Protein AF-W2J1J9-F1 (afdb_monomer_lite)

Secondary structure (DSSP, 8-state):
-PPPTTEESTTS-EEP--SSBPTT-EEE-TTT--EEEES-BPTTEESTTS-EEPPPPTTEEEEEE-TTT--EEEEEEE-TTEESTTS-EE-------------------------------------------

Foldseek 3Di:
DAADFQFADPVRPDGQDDPFADVPQWGAGRYPSHTDAGPGTHWQFAERRRPDGADQDPQAPTFHADRHPSHTDFRPDGHPQFDDRNSPDGPPPDPPPPPPPDPDDDDDDDDDDDPDDDDDDDDDDDDDDDDDD

Radius of gyration: 31.06 Å; chains: 1; bounding box: 89×53×57 Å

Sequence (133 aa):
NSCEDGRWGTTCDNQCTSLNCVAGSVSCNDTDGAVTSCDGCEDGYWGPICENTCGLQDHCTSTRCDQSTGTEIECTGCSDGWVGSLCDSTSTTATSSSADTDAGTNTAPHQHSTSFIALWLSVVGAFMLIRMN

Organism: Phytophthora nicotianae (NCBI:txid4792)

Structure (mmCIF, N/CA/C/O backbone):
data_AF-W2J1J9-F1
#
_entry.id   AF-W2J1J9-F1
#
loop_
_atom_site.group_PDB
_atom_site.id
_atom_site.type_symbol
_atom_site.label_atom_id
_atom_site.label_alt_id
_atom_site.label_comp_id
_atom_site.label_asym_id
_atom_site.label_entity_id
_atom_site.label_seq_id
_atom_site.pdbx_PDB_ins_code
_atom_site.Cartn_x
_atom_site.Cartn_y
_atom_site.Cartn_z
_atom_site.occupancy
_atom_site.B_iso_or_equiv
_atom_site.auth_seq_id
_atom_site.auth_comp_id
_atom_site.auth_asym_id
_atom_site.auth_atom_id
_atom_site.pdbx_PDB_model_num
ATOM 1 N N . ASN A 1 1 ? -10.745 -0.416 29.099 1.00 61.22 1 ASN A N 1
ATOM 2 C CA . ASN A 1 1 ? -10.185 -1.606 28.443 1.00 61.22 1 ASN A CA 1
ATOM 3 C C . ASN A 1 1 ? -9.509 -1.138 27.193 1.00 61.22 1 ASN A C 1
ATOM 5 O O . ASN A 1 1 ? -10.216 -0.564 26.380 1.00 61.22 1 ASN A O 1
ATOM 9 N N . SER A 1 2 ? -8.200 -1.338 27.083 1.00 85.00 2 SER A N 1
ATOM 10 C CA . SER A 1 2 ? -7.593 -1.412 25.760 1.00 85.00 2 SER A CA 1
ATOM 11 C C . SER A 1 2 ? -7.649 -2.862 25.296 1.00 85.00 2 SER A C 1
ATOM 13 O O . SER A 1 2 ? -7.569 -3.775 26.126 1.00 85.00 2 SER A O 1
ATOM 15 N N . CYS A 1 3 ? -7.846 -3.065 24.000 1.00 92.44 3 CYS A N 1
ATOM 16 C CA . CYS A 1 3 ? -7.720 -4.381 23.388 1.00 92.44 3 CYS A CA 1
ATOM 17 C C . CYS A 1 3 ? -6.243 -4.762 23.214 1.00 92.44 3 CYS A C 1
ATOM 19 O O . CYS A 1 3 ? -5.353 -3.927 23.379 1.00 92.44 3 CYS A O 1
ATOM 21 N N . GLU A 1 4 ? -5.991 -6.038 22.922 1.00 91.50 4 GLU A N 1
ATOM 22 C CA . GLU A 1 4 ? -4.691 -6.482 22.411 1.00 91.50 4 GLU A CA 1
ATOM 23 C C . GLU A 1 4 ? -4.434 -5.876 21.023 1.00 91.50 4 GLU A C 1
ATOM 25 O O . GLU A 1 4 ? -5.384 -5.576 20.291 1.00 91.50 4 GLU A O 1
ATOM 30 N N . ASP A 1 5 ? -3.159 -5.733 20.653 1.00 88.12 5 ASP A N 1
ATOM 31 C CA . ASP A 1 5 ? -2.767 -5.214 19.341 1.00 88.12 5 ASP A CA 1
ATOM 32 C C . ASP A 1 5 ? -3.429 -6.023 18.215 1.00 88.12 5 ASP A C 1
ATOM 34 O O . ASP A 1 5 ? -3.495 -7.255 18.243 1.00 88.12 5 ASP A O 1
ATOM 38 N N . GLY A 1 6 ? -3.959 -5.314 17.219 1.00 90.81 6 GLY A N 1
ATOM 39 C CA . GLY A 1 6 ? -4.684 -5.933 16.111 1.00 90.81 6 GLY A CA 1
ATOM 40 C C . GLY A 1 6 ? -6.154 -6.271 16.405 1.00 90.81 6 GLY A C 1
ATOM 41 O O . GLY A 1 6 ? -6.798 -6.899 15.559 1.00 90.81 6 GLY A O 1
ATOM 42 N N . ARG A 1 7 ? -6.719 -5.863 17.554 1.00 94.88 7 ARG A N 1
ATOM 43 C CA . ARG A 1 7 ? -8.140 -6.064 17.901 1.00 94.88 7 ARG A CA 1
ATOM 44 C C . ARG A 1 7 ? -8.857 -4.784 18.327 1.00 94.88 7 ARG A C 1
ATOM 46 O O . ARG A 1 7 ? -8.250 -3.871 18.873 1.00 94.88 7 ARG A O 1
ATOM 53 N N . TRP A 1 8 ? -10.177 -4.749 18.129 1.00 96.44 8 TRP A N 1
ATOM 54 C CA . TRP A 1 8 ? -11.021 -3.610 18.505 1.00 96.44 8 TRP A CA 1
ATOM 55 C C . TRP A 1 8 ? -12.462 -4.001 18.874 1.00 96.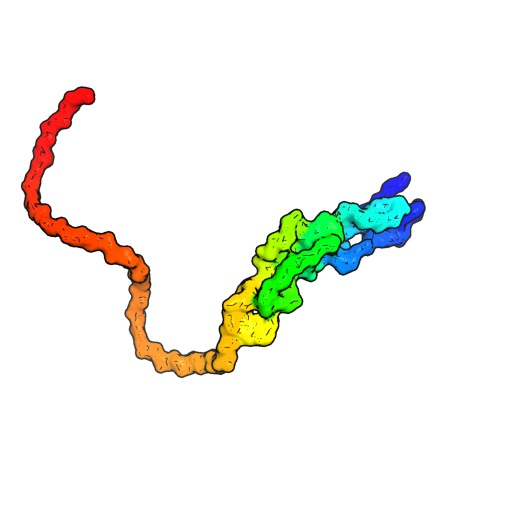44 8 TRP A C 1
ATOM 57 O O . TRP A 1 8 ? -12.946 -5.106 18.601 1.00 96.44 8 TRP A O 1
ATOM 67 N N . GLY A 1 9 ? -13.174 -3.063 19.495 1.00 95.19 9 GLY A N 1
ATOM 68 C CA . GLY A 1 9 ? -14.562 -3.180 19.930 1.00 95.19 9 GLY A CA 1
ATOM 69 C C . GLY A 1 9 ? -14.707 -3.371 21.439 1.00 95.19 9 GLY A C 1
ATOM 70 O O . GLY A 1 9 ? -13.757 -3.668 22.157 1.00 95.19 9 GLY A O 1
ATOM 71 N N . THR A 1 10 ? -15.938 -3.247 21.937 1.00 94.25 10 THR A N 1
ATOM 72 C CA . THR A 1 10 ? -16.244 -3.310 23.380 1.00 94.25 10 THR A CA 1
ATOM 73 C C . THR A 1 10 ? -15.834 -4.630 24.040 1.00 94.25 10 THR A C 1
ATOM 75 O O . THR A 1 10 ? -15.524 -4.647 25.232 1.00 94.25 10 THR A O 1
ATOM 78 N N . THR A 1 11 ? -15.825 -5.719 23.268 1.00 94.38 11 THR A N 1
ATOM 79 C CA . THR A 1 11 ? -15.410 -7.070 23.674 1.00 94.38 11 THR A CA 1
ATOM 80 C C . THR A 1 11 ? -14.095 -7.524 23.033 1.00 94.38 11 THR A C 1
ATOM 82 O O . THR A 1 11 ? -13.657 -8.637 23.302 1.00 94.38 11 THR A O 1
ATOM 85 N N . CYS A 1 12 ? -13.444 -6.684 22.217 1.00 95.12 12 CYS A N 1
ATOM 86 C CA . CYS A 1 12 ? -12.222 -7.010 21.465 1.00 95.12 12 CYS A CA 1
ATOM 87 C C . CYS A 1 12 ? -12.350 -8.193 20.478 1.00 95.12 12 CYS A C 1
ATOM 89 O O . CYS A 1 12 ? -11.358 -8.829 20.107 1.00 95.12 12 CYS A O 1
ATOM 91 N N . ASP A 1 13 ? -13.568 -8.493 20.022 1.00 95.31 13 ASP A N 1
ATOM 92 C CA . ASP A 1 13 ? -13.823 -9.620 19.118 1.00 95.31 13 ASP A CA 1
ATOM 93 C C . ASP A 1 13 ? -13.471 -9.319 17.654 1.00 95.31 13 ASP A C 1
ATOM 95 O O . ASP A 1 13 ? -13.238 -10.248 16.877 1.00 95.31 13 ASP A O 1
ATOM 99 N N . ASN A 1 14 ? -13.386 -8.042 17.270 1.00 95.25 14 ASN A N 1
ATOM 100 C CA . ASN A 1 14 ? -13.093 -7.646 15.896 1.00 95.25 14 ASN A CA 1
ATOM 101 C C . ASN A 1 14 ? -11.582 -7.574 15.660 1.00 95.25 14 ASN A C 1
ATOM 103 O O . ASN A 1 14 ? -10.843 -7.089 16.514 1.00 95.25 14 ASN A O 1
ATOM 107 N N . GLN A 1 15 ? -11.128 -8.019 14.487 1.00 95.00 15 GLN A N 1
ATOM 108 C CA . GLN A 1 15 ? -9.746 -7.830 14.040 1.00 95.00 15 GLN A CA 1
ATOM 109 C C . GLN A 1 15 ? -9.593 -6.508 13.292 1.00 95.00 15 GLN A C 1
ATOM 111 O O . GLN A 1 15 ? -10.490 -6.087 12.556 1.00 95.00 15 GLN A O 1
ATOM 116 N N . CYS A 1 16 ? -8.437 -5.874 13.462 1.00 94.62 16 CYS A N 1
ATOM 117 C CA . CYS A 1 16 ? -7.995 -4.802 12.586 1.00 94.62 16 CYS A CA 1
ATOM 118 C C . CYS A 1 16 ? -7.799 -5.358 11.169 1.00 94.62 16 CYS A C 1
ATOM 120 O O . CYS A 1 16 ? -7.214 -6.426 10.986 1.00 94.62 16 CYS A O 1
ATOM 122 N N . THR A 1 17 ? -8.267 -4.629 10.159 1.00 93.12 17 THR A N 1
ATOM 123 C CA . THR A 1 17 ? -8.121 -5.018 8.751 1.00 93.12 17 THR A CA 1
ATOM 124 C C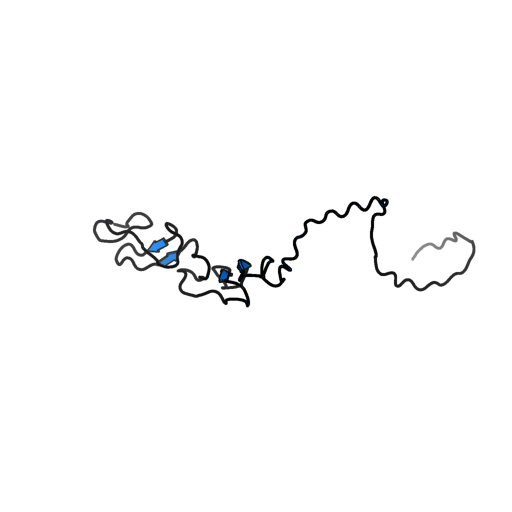 . THR A 1 17 ? -7.708 -3.816 7.919 1.00 93.12 17 THR A C 1
ATOM 126 O O . THR A 1 17 ? -8.281 -2.740 8.074 1.00 93.12 17 THR A O 1
ATOM 129 N N . SER A 1 18 ? -6.768 -4.014 7.001 1.00 93.69 18 SER A N 1
ATOM 130 C CA . SER A 1 18 ? -6.405 -3.043 5.970 1.00 93.69 18 SER A CA 1
ATOM 131 C C . SER A 1 18 ? -6.239 -3.769 4.640 1.00 93.69 18 SER A C 1
ATOM 133 O O . SER A 1 18 ? -5.836 -4.929 4.623 1.00 93.69 18 SER A O 1
ATOM 135 N N . LEU A 1 19 ? -6.580 -3.099 3.539 1.00 92.62 19 LEU A N 1
ATOM 136 C CA . LEU A 1 19 ? -6.484 -3.675 2.197 1.00 92.62 19 LEU A CA 1
ATOM 137 C C . LEU A 1 19 ? -5.037 -3.733 1.689 1.00 92.62 19 LEU A C 1
ATOM 139 O O . LEU A 1 19 ? -4.689 -4.655 0.964 1.00 92.62 19 LEU A O 1
ATOM 143 N N . ASN A 1 20 ? -4.223 -2.748 2.071 1.00 95.88 20 ASN A N 1
ATOM 144 C CA . ASN A 1 20 ? -2.900 -2.516 1.483 1.00 95.88 20 ASN A CA 1
ATOM 145 C C . ASN A 1 20 ? -1.760 -2.734 2.478 1.00 95.88 20 ASN A C 1
ATOM 147 O O . ASN A 1 20 ? -0.600 -2.497 2.149 1.00 95.88 20 ASN A O 1
ATOM 151 N N . CYS A 1 21 ? -2.080 -3.128 3.707 1.00 96.19 21 CYS A N 1
ATOM 152 C CA . CYS A 1 21 ? -1.073 -3.504 4.684 1.00 96.19 21 CYS A CA 1
ATOM 153 C C . CYS A 1 21 ? -0.874 -5.005 4.633 1.00 96.19 21 CYS A C 1
ATOM 155 O O . CYS A 1 21 ? -1.847 -5.752 4.513 1.00 96.19 21 CYS A O 1
ATOM 157 N N . VAL A 1 22 ? 0.377 -5.427 4.784 1.00 94.56 22 VAL A N 1
ATOM 158 C CA . VAL A 1 22 ? 0.713 -6.846 4.866 1.00 94.56 22 VAL A CA 1
ATOM 159 C C . VAL A 1 22 ? -0.114 -7.513 5.964 1.00 94.56 22 VAL A C 1
ATOM 161 O O . VAL A 1 22 ? -0.325 -6.958 7.045 1.00 94.56 22 VAL A O 1
ATOM 164 N N . ALA A 1 23 ? -0.604 -8.722 5.701 1.00 90.12 23 ALA A N 1
ATOM 165 C CA . ALA A 1 23 ? -1.393 -9.461 6.680 1.00 90.12 23 ALA A CA 1
ATOM 166 C C . ALA A 1 23 ? -0.663 -9.552 8.038 1.00 90.12 23 ALA A C 1
ATOM 168 O O . ALA A 1 23 ? 0.462 -10.042 8.127 1.00 90.12 23 ALA A O 1
ATOM 169 N N . GLY A 1 24 ? -1.324 -9.083 9.100 1.00 88.12 24 GLY A N 1
ATOM 170 C CA . GLY A 1 24 ? -0.765 -9.059 10.456 1.00 88.12 24 GLY A CA 1
ATOM 171 C C . GLY A 1 24 ? 0.148 -7.870 10.779 1.00 88.12 24 GLY A C 1
ATOM 172 O O . GLY A 1 24 ? 0.646 -7.819 11.896 1.00 88.12 24 GLY A O 1
ATOM 173 N N . SER A 1 25 ? 0.345 -6.912 9.865 1.00 91.62 25 SER A N 1
ATOM 174 C CA . SER A 1 25 ? 1.120 -5.683 10.119 1.00 91.62 25 SER A CA 1
ATOM 175 C C . SER A 1 25 ? 0.262 -4.495 10.573 1.00 91.62 25 SER A C 1
ATOM 177 O O . SER A 1 25 ? 0.784 -3.406 10.791 1.00 91.62 25 SER A O 1
ATOM 179 N N . VAL A 1 26 ? -1.059 -4.675 10.675 1.00 95.88 26 VAL A N 1
ATOM 180 C CA . VAL A 1 26 ? -2.024 -3.591 10.892 1.00 95.88 26 VAL A CA 1
ATOM 181 C C . VAL A 1 26 ? -2.276 -3.328 12.378 1.00 95.88 26 VAL A C 1
ATOM 183 O O . VAL A 1 26 ? -2.659 -4.220 13.133 1.00 95.88 26 VAL A O 1
ATOM 186 N N . SER A 1 27 ? -2.144 -2.065 12.774 1.00 94.81 27 SER A N 1
ATOM 187 C CA . SER A 1 27 ? -2.618 -1.542 14.056 1.00 94.81 27 SER A CA 1
ATOM 188 C C . SER A 1 27 ? -3.840 -0.657 13.835 1.00 94.81 27 SER A C 1
ATOM 190 O O . SER A 1 27 ? -3.912 0.088 12.854 1.00 94.81 27 SER A O 1
ATOM 192 N N . CYS A 1 28 ? -4.815 -0.727 14.738 1.00 95.38 28 CYS A N 1
ATOM 193 C CA . CYS A 1 28 ? -6.016 0.095 14.667 1.00 95.38 28 CYS A CA 1
ATOM 194 C C . CYS A 1 28 ? -6.481 0.559 16.047 1.00 95.38 28 CYS A C 1
ATOM 196 O O . CYS A 1 28 ? -6.071 0.028 17.078 1.00 95.38 28 CYS A O 1
ATOM 198 N N . ASN A 1 29 ? -7.339 1.573 16.054 1.00 95.31 29 ASN A N 1
ATOM 199 C CA . ASN A 1 29 ? -7.966 2.092 17.255 1.00 95.31 29 ASN A CA 1
ATOM 200 C C . ASN A 1 29 ? -8.887 1.032 17.885 1.00 95.31 29 ASN A C 1
ATOM 202 O O . ASN A 1 29 ? -9.741 0.452 17.217 1.00 95.31 29 ASN A O 1
ATOM 206 N N . ASP A 1 30 ? -8.740 0.812 19.190 1.00 94.88 30 ASP A N 1
ATOM 207 C CA . ASP A 1 30 ? -9.464 -0.222 19.938 1.00 94.88 30 ASP A CA 1
ATOM 208 C C . ASP A 1 30 ? -10.972 0.048 20.102 1.00 94.88 30 ASP A C 1
ATOM 210 O O . ASP A 1 30 ? -11.729 -0.856 20.460 1.00 94.88 30 ASP A O 1
ATOM 214 N N . THR A 1 31 ? -11.427 1.269 19.824 1.00 93.00 31 THR A N 1
ATOM 215 C CA . THR A 1 31 ? -12.813 1.708 19.994 1.00 93.00 31 THR A CA 1
ATOM 216 C C . THR A 1 31 ? -13.600 1.614 18.691 1.00 93.00 31 THR A C 1
ATOM 218 O O . THR A 1 31 ? -14.713 1.085 18.695 1.00 93.00 31 THR A O 1
ATOM 221 N N . ASP A 1 32 ? -13.042 2.111 17.585 1.00 93.94 32 ASP A N 1
ATOM 222 C CA . ASP A 1 32 ? -13.742 2.219 16.296 1.00 93.94 32 ASP A CA 1
ATOM 223 C C . ASP A 1 32 ? -13.123 1.391 15.157 1.00 93.94 32 ASP A C 1
ATOM 225 O O . ASP A 1 32 ? -13.719 1.296 14.083 1.00 93.94 32 ASP A O 1
ATOM 229 N N . GLY A 1 33 ? -11.968 0.759 15.385 1.00 94.56 33 GLY A N 1
ATOM 230 C CA . GLY A 1 33 ? -11.283 -0.064 14.392 1.00 94.56 33 GLY A CA 1
ATOM 231 C C . GLY A 1 33 ? -10.565 0.723 13.296 1.00 94.56 33 GLY A C 1
ATOM 232 O O . GLY A 1 33 ? -10.082 0.113 12.340 1.00 94.56 33 GLY A O 1
ATOM 233 N N . ALA A 1 34 ? -10.472 2.054 13.397 1.00 94.81 34 ALA A N 1
ATOM 234 C CA . ALA A 1 34 ? -9.773 2.870 12.411 1.00 94.81 34 ALA A CA 1
ATOM 235 C C . ALA A 1 34 ? -8.277 2.531 12.386 1.00 94.81 34 ALA A C 1
ATOM 237 O O . ALA A 1 34 ? -7.614 2.556 13.423 1.00 94.81 34 ALA A O 1
ATOM 238 N N . VAL A 1 35 ? -7.739 2.216 11.205 1.00 95.50 35 VAL A N 1
ATOM 239 C CA . VAL A 1 35 ? -6.317 1.881 11.032 1.00 95.50 35 VAL A CA 1
ATOM 240 C C . VAL A 1 35 ? -5.452 3.078 11.423 1.00 95.50 35 VAL A C 1
ATOM 242 O O . VAL A 1 35 ? -5.664 4.189 10.940 1.00 95.50 35 VAL A O 1
ATOM 245 N N . THR A 1 36 ? -4.477 2.851 12.300 1.00 95.25 36 THR A N 1
ATOM 246 C CA . THR A 1 36 ? -3.580 3.893 12.821 1.00 95.25 36 THR A CA 1
ATOM 247 C C . THR A 1 36 ? -2.172 3.786 12.260 1.00 95.25 36 THR A C 1
ATOM 249 O O . THR A 1 36 ? -1.496 4.804 12.128 1.00 95.25 36 THR A O 1
ATOM 252 N N . SER A 1 37 ? -1.718 2.571 11.951 1.00 94.94 37 SER A N 1
ATOM 253 C CA . SER A 1 37 ? -0.405 2.328 11.358 1.00 94.94 37 SER A CA 1
ATOM 254 C C . SER A 1 37 ? -0.322 0.938 10.743 1.00 94.94 37 SER A C 1
ATOM 256 O O . SER A 1 37 ? -1.077 0.033 11.111 1.00 94.94 37 SER A O 1
ATOM 258 N N . CYS A 1 38 ? 0.638 0.776 9.841 1.00 96.06 38 CYS A N 1
ATOM 259 C CA . CYS A 1 38 ? 1.042 -0.506 9.297 1.00 96.06 38 CYS A CA 1
ATOM 260 C C . CYS A 1 38 ? 2.560 -0.663 9.371 1.00 96.06 38 CYS A C 1
ATOM 262 O O . CYS A 1 38 ? 3.287 0.255 9.000 1.00 96.06 38 CYS A O 1
ATOM 264 N N . ASP A 1 39 ? 3.043 -1.827 9.80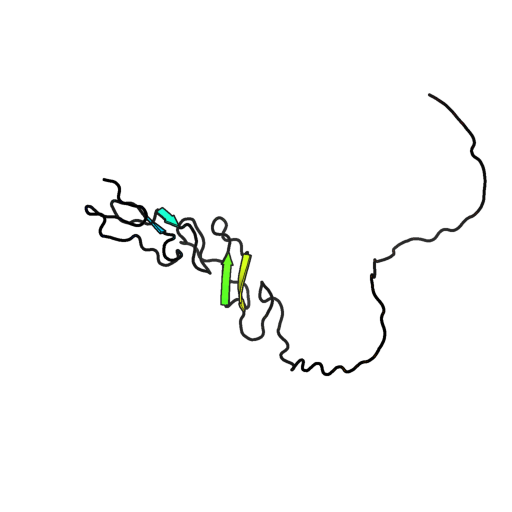3 1.00 94.50 39 ASP A N 1
ATOM 265 C CA . ASP A 1 39 ? 4.489 -2.110 9.861 1.00 94.50 39 ASP A CA 1
ATOM 266 C C . ASP A 1 39 ? 5.087 -2.419 8.479 1.00 94.50 39 ASP A C 1
ATOM 268 O O . ASP A 1 39 ? 6.303 -2.486 8.310 1.00 94.50 39 ASP A O 1
ATOM 272 N N . GLY A 1 40 ? 4.226 -2.623 7.481 1.00 94.56 40 GLY A N 1
ATOM 273 C CA . GLY A 1 40 ? 4.624 -2.821 6.098 1.00 94.56 40 GLY A CA 1
ATOM 274 C C . GLY A 1 40 ? 3.430 -2.804 5.155 1.00 94.56 40 GLY A C 1
ATOM 275 O O . GLY A 1 40 ? 2.331 -3.249 5.514 1.00 94.56 40 GLY A O 1
ATOM 276 N N . CYS A 1 41 ? 3.678 -2.303 3.949 1.00 95.94 41 CYS A N 1
ATOM 277 C CA . CYS A 1 41 ? 2.712 -2.231 2.864 1.00 95.94 41 CYS A CA 1
ATOM 278 C C . CYS A 1 41 ? 2.888 -3.381 1.881 1.00 95.94 41 CYS A C 1
ATOM 280 O O . CYS A 1 41 ? 3.999 -3.869 1.674 1.00 95.94 41 CYS A O 1
ATOM 282 N N . GLU A 1 42 ? 1.777 -3.790 1.282 1.00 95.19 42 GLU A N 1
ATOM 283 C CA . GLU A 1 42 ? 1.782 -4.616 0.082 1.00 95.19 42 GLU A CA 1
ATOM 284 C C . GLU A 1 42 ? 2.527 -3.888 -1.049 1.00 95.19 42 GLU A C 1
ATOM 286 O O . GLU A 1 42 ? 2.564 -2.651 -1.096 1.00 95.19 42 GLU A O 1
ATOM 291 N N . ASP A 1 43 ? 3.108 -4.654 -1.974 1.00 93.06 43 ASP A N 1
ATOM 292 C CA . ASP A 1 43 ? 3.808 -4.089 -3.129 1.00 93.06 43 ASP A CA 1
ATOM 293 C C . ASP A 1 43 ? 2.891 -3.122 -3.896 1.00 93.06 43 ASP A C 1
ATOM 295 O O . ASP A 1 43 ? 1.713 -3.395 -4.138 1.00 93.06 43 ASP A O 1
ATOM 299 N N . GLY A 1 44 ? 3.442 -1.980 -4.295 1.00 93.38 44 GLY A N 1
ATOM 300 C CA . GLY A 1 44 ? 2.707 -0.916 -4.968 1.00 93.38 44 GLY A CA 1
ATOM 301 C C . GLY A 1 44 ? 2.058 0.103 -4.032 1.00 93.38 44 GLY A C 1
ATOM 302 O O . GLY A 1 44 ? 1.486 1.065 -4.545 1.00 93.38 44 GLY A O 1
ATOM 303 N N . TYR A 1 45 ? 2.176 -0.036 -2.705 1.00 95.50 45 TYR A N 1
ATOM 304 C CA . TYR A 1 45 ? 1.628 0.919 -1.737 1.00 95.50 45 TYR A CA 1
ATOM 305 C C . TYR A 1 45 ? 2.669 1.470 -0.760 1.00 95.50 45 TYR A C 1
ATOM 307 O O . TYR A 1 45 ? 3.653 0.818 -0.420 1.00 95.50 45 TYR A O 1
ATOM 315 N N . TRP A 1 46 ? 2.425 2.688 -0.278 1.00 97.00 46 TRP A N 1
ATOM 316 C CA . TRP A 1 46 ? 3.231 3.353 0.742 1.00 97.00 46 TRP A CA 1
ATOM 317 C C . TRP A 1 46 ? 2.391 4.302 1.596 1.00 97.00 46 TRP A C 1
ATOM 319 O O . TRP A 1 46 ? 1.223 4.576 1.314 1.00 97.00 46 TRP A O 1
ATOM 329 N N . GLY A 1 47 ? 3.009 4.820 2.650 1.00 96.62 47 GLY A N 1
ATOM 330 C CA . GLY A 1 47 ? 2.385 5.658 3.659 1.00 96.62 47 GLY A CA 1
ATOM 331 C C . GLY A 1 47 ? 2.286 4.949 5.011 1.00 96.62 47 GLY A C 1
ATOM 332 O O . GLY A 1 47 ? 2.454 3.727 5.105 1.00 96.62 47 GLY A O 1
ATOM 333 N N . PRO A 1 48 ? 2.014 5.707 6.085 1.00 95.12 48 PRO A N 1
ATOM 334 C CA . PRO A 1 48 ? 1.866 5.166 7.434 1.00 95.12 48 PRO A CA 1
ATOM 335 C C . PRO A 1 48 ? 0.778 4.093 7.534 1.00 95.12 48 PRO A C 1
ATOM 337 O O . PRO A 1 48 ? 0.886 3.210 8.381 1.00 95.12 48 PRO A O 1
ATOM 340 N N . ILE A 1 49 ? -0.246 4.150 6.677 1.00 96.19 49 ILE A N 1
ATOM 341 C CA . ILE A 1 49 ? -1.334 3.167 6.617 1.00 96.19 49 ILE A CA 1
ATOM 342 C C . ILE A 1 49 ? -1.507 2.584 5.205 1.00 96.19 49 ILE A C 1
ATOM 344 O O . ILE A 1 49 ? -2.553 2.011 4.897 1.00 96.19 49 ILE A O 1
ATOM 348 N N . CYS A 1 50 ? -0.482 2.713 4.353 1.00 97.12 50 CYS A N 1
ATOM 349 C CA . CYS A 1 50 ? -0.468 2.208 2.977 1.00 97.12 50 CYS A CA 1
ATOM 350 C C . CYS A 1 50 ? -1.580 2.808 2.092 1.00 97.12 50 CYS A C 1
ATOM 352 O O . CYS A 1 50 ? -2.193 2.130 1.263 1.00 97.12 50 CYS A O 1
ATOM 354 N N . GLU A 1 51 ? -1.878 4.090 2.304 1.00 95.62 51 GLU A N 1
ATOM 355 C CA . GLU A 1 51 ? -2.943 4.830 1.627 1.00 95.62 51 GLU A CA 1
ATOM 356 C C . GLU A 1 51 ? -2.555 5.365 0.243 1.00 95.62 51 GLU A C 1
ATOM 358 O O . GLU A 1 51 ? -3.432 5.719 -0.546 1.00 95.62 51 GLU A O 1
ATOM 363 N N . ASN A 1 52 ? -1.258 5.430 -0.057 1.00 96.19 52 ASN A N 1
ATOM 364 C CA . ASN A 1 52 ? -0.740 5.961 -1.311 1.00 96.19 52 ASN A CA 1
ATOM 365 C C . ASN A 1 52 ? -0.228 4.832 -2.203 1.00 96.19 52 ASN A C 1
ATOM 367 O O . ASN A 1 52 ? 0.249 3.813 -1.714 1.00 96.19 52 ASN A O 1
ATOM 371 N N . THR A 1 53 ? -0.273 5.032 -3.518 1.00 94.38 53 THR A N 1
ATOM 372 C CA . THR A 1 53 ? 0.308 4.102 -4.494 1.00 94.38 53 THR A CA 1
ATOM 373 C C . THR A 1 53 ? 1.720 4.531 -4.880 1.00 94.38 53 THR A C 1
ATOM 375 O O . THR A 1 53 ? 1.984 5.726 -5.050 1.00 94.38 53 THR A O 1
ATOM 378 N N . CYS A 1 54 ? 2.622 3.570 -5.056 1.00 93.88 54 CYS A N 1
ATOM 379 C CA . CYS A 1 54 ? 3.937 3.807 -5.641 1.00 93.88 54 CYS A CA 1
ATOM 380 C C . CYS A 1 54 ? 3.794 4.289 -7.097 1.00 93.88 54 CYS A C 1
ATOM 382 O O . CYS A 1 54 ? 2.849 3.918 -7.798 1.00 93.88 54 CYS A O 1
ATOM 384 N N . GLY A 1 55 ? 4.737 5.106 -7.570 1.00 90.06 55 GLY A N 1
ATOM 385 C CA . GLY A 1 55 ? 4.818 5.445 -8.991 1.00 90.06 55 GLY A CA 1
ATOM 386 C C . GLY A 1 55 ? 5.297 4.235 -9.789 1.00 90.06 55 GLY A C 1
ATOM 387 O O . GLY A 1 55 ? 6.356 3.706 -9.483 1.00 90.06 55 GLY A O 1
ATOM 388 N N . LEU A 1 56 ? 4.529 3.792 -10.785 1.00 85.50 56 LEU A N 1
ATOM 389 C CA . LEU A 1 56 ? 4.902 2.647 -11.613 1.00 85.50 56 LEU A CA 1
ATOM 390 C C . LEU A 1 56 ? 5.858 3.089 -12.727 1.00 85.50 56 LEU A C 1
ATOM 392 O O . LEU A 1 56 ? 5.488 3.921 -13.558 1.00 85.50 56 LEU A O 1
ATOM 396 N N . GLN A 1 57 ? 7.069 2.534 -12.740 1.00 81.56 57 GLN A N 1
ATOM 397 C CA . GLN A 1 57 ? 8.024 2.727 -13.828 1.00 81.56 57 GLN A CA 1
ATOM 398 C C . GLN A 1 57 ? 7.612 1.942 -15.081 1.00 81.56 57 GLN A C 1
ATOM 400 O O . GLN A 1 57 ? 6.896 0.939 -15.003 1.00 81.56 57 GLN A O 1
ATOM 405 N N . ASP A 1 58 ? 8.063 2.404 -16.249 1.00 86.31 58 ASP A N 1
ATOM 406 C CA . ASP A 1 58 ? 7.811 1.715 -17.511 1.00 86.31 58 ASP A CA 1
ATOM 407 C C . ASP A 1 58 ? 8.303 0.265 -17.448 1.00 86.31 58 ASP A C 1
ATOM 409 O O . ASP A 1 58 ? 9.361 -0.038 -16.904 1.00 86.31 58 ASP A O 1
ATOM 413 N N . HIS A 1 59 ? 7.506 -0.640 -18.017 1.00 90.69 59 HIS A N 1
ATOM 414 C CA . HIS A 1 59 ? 7.772 -2.081 -18.081 1.00 90.69 59 HIS A CA 1
ATOM 415 C C . HIS A 1 59 ? 7.747 -2.831 -16.746 1.00 90.69 59 HIS A C 1
ATOM 417 O O . HIS A 1 59 ? 7.792 -4.063 -16.767 1.00 90.69 59 HIS A O 1
ATOM 423 N N . CYS A 1 60 ? 7.557 -2.152 -15.617 1.00 91.44 60 CYS A N 1
ATOM 424 C CA . CYS A 1 60 ? 7.290 -2.805 -14.344 1.00 91.44 60 CYS A CA 1
ATOM 425 C C . CYS A 1 60 ? 5.802 -3.149 -14.216 1.00 91.44 60 CYS A C 1
ATOM 427 O O . CYS A 1 60 ? 4.925 -2.341 -14.514 1.00 91.44 60 CYS A O 1
ATOM 429 N N . THR A 1 61 ? 5.497 -4.371 -13.782 1.00 89.50 61 THR A N 1
ATOM 430 C CA . THR A 1 61 ? 4.114 -4.803 -13.512 1.00 89.50 61 THR A CA 1
ATOM 431 C C . THR A 1 61 ? 3.669 -4.429 -12.103 1.00 89.50 61 THR A C 1
ATOM 433 O O . THR A 1 61 ? 2.481 -4.250 -11.855 1.00 89.50 61 THR A O 1
ATOM 436 N N . SER A 1 62 ? 4.627 -4.330 -11.183 1.00 85.12 62 SER A N 1
ATOM 437 C CA . SER A 1 62 ? 4.470 -3.792 -9.835 1.00 85.12 62 SER A CA 1
ATOM 438 C C . SER A 1 62 ? 5.833 -3.308 -9.337 1.00 85.12 62 SER A C 1
ATOM 440 O O . SER A 1 62 ? 6.875 -3.721 -9.854 1.00 85.12 62 SER A O 1
ATOM 442 N N . THR A 1 63 ? 5.825 -2.418 -8.351 1.00 91.25 63 THR A N 1
ATOM 443 C CA . THR A 1 63 ? 7.029 -1.827 -7.767 1.00 91.25 63 THR A CA 1
ATOM 444 C C . THR A 1 63 ? 6.901 -1.777 -6.253 1.00 91.25 63 THR A C 1
ATOM 446 O O . THR A 1 63 ? 5.811 -1.582 -5.714 1.00 91.25 63 THR A O 1
ATOM 449 N N . ARG A 1 64 ? 8.017 -1.935 -5.555 1.00 91.81 64 ARG A N 1
ATOM 450 C CA . ARG A 1 64 ? 8.126 -1.690 -4.127 1.00 91.81 64 ARG A CA 1
ATOM 451 C C . ARG A 1 64 ? 8.797 -0.347 -3.921 1.00 91.81 64 ARG A C 1
ATOM 453 O O . ARG A 1 64 ? 9.890 -0.091 -4.429 1.00 91.81 64 ARG A O 1
ATOM 460 N N . CYS A 1 65 ? 8.142 0.502 -3.146 1.00 93.31 65 CYS A N 1
ATOM 461 C CA . CYS A 1 65 ? 8.665 1.800 -2.772 1.00 93.31 65 CYS A CA 1
ATOM 462 C C . CYS A 1 65 ? 8.840 1.915 -1.255 1.00 93.31 65 CYS A C 1
ATOM 464 O O . CYS A 1 65 ? 8.293 1.134 -0.477 1.00 93.31 65 CYS A O 1
ATOM 466 N N . ASP A 1 66 ? 9.660 2.871 -0.837 1.00 95.69 66 ASP A N 1
ATOM 467 C CA . ASP A 1 66 ? 9.896 3.178 0.564 1.00 95.69 66 ASP A CA 1
ATOM 468 C C . ASP A 1 66 ? 8.593 3.617 1.236 1.00 95.69 66 ASP A C 1
ATOM 470 O O . ASP A 1 66 ? 7.928 4.546 0.779 1.00 95.69 66 ASP A O 1
ATOM 474 N N . GLN A 1 67 ? 8.243 2.981 2.353 1.00 95.75 67 GLN A N 1
ATOM 475 C CA . GLN A 1 67 ? 6.967 3.223 3.023 1.00 95.75 67 GLN A CA 1
ATOM 476 C C . GLN A 1 67 ? 6.802 4.679 3.484 1.00 95.75 67 GLN A C 1
ATOM 478 O O . GLN A 1 67 ? 5.681 5.185 3.529 1.00 95.75 67 GLN A O 1
ATOM 483 N N . SER A 1 68 ? 7.895 5.361 3.835 1.00 95.50 68 SER A N 1
ATOM 484 C CA . SER A 1 68 ? 7.843 6.711 4.402 1.00 95.50 68 SER A CA 1
ATOM 485 C C . SER A 1 68 ? 7.852 7.816 3.344 1.00 95.50 68 SER A C 1
ATOM 487 O O . SER A 1 68 ? 7.247 8.868 3.546 1.00 95.50 68 SER A O 1
ATOM 489 N N . THR A 1 69 ? 8.526 7.582 2.219 1.00 95.12 69 THR A N 1
ATOM 490 C CA . THR A 1 69 ? 8.770 8.595 1.182 1.00 95.12 69 THR A CA 1
ATOM 491 C C . THR A 1 69 ? 8.082 8.301 -0.146 1.00 95.12 69 THR A C 1
ATOM 493 O O . THR A 1 69 ? 7.972 9.205 -0.971 1.00 95.12 69 THR A O 1
ATOM 496 N N . GLY A 1 70 ? 7.660 7.059 -0.387 1.00 92.88 70 GLY A N 1
ATOM 497 C CA . GLY A 1 70 ? 7.156 6.605 -1.683 1.00 92.88 70 GLY A CA 1
ATOM 498 C C . GLY A 1 70 ? 8.237 6.484 -2.761 1.00 92.88 70 GLY A C 1
ATOM 499 O O . GLY A 1 70 ? 7.910 6.306 -3.933 1.00 92.88 70 GLY A O 1
ATOM 500 N N . THR A 1 71 ? 9.520 6.584 -2.394 1.00 91.56 71 THR A N 1
ATOM 501 C CA . THR A 1 71 ? 10.640 6.469 -3.340 1.00 91.56 71 THR A CA 1
ATOM 502 C C . THR A 1 71 ? 10.746 5.038 -3.852 1.00 91.56 71 THR A C 1
ATOM 504 O O . THR A 1 71 ? 10.812 4.112 -3.052 1.00 91.56 71 THR A O 1
ATOM 507 N N . GLU A 1 72 ? 10.782 4.848 -5.167 1.00 84.62 72 GLU A N 1
ATOM 508 C CA . GLU A 1 72 ? 10.936 3.531 -5.790 1.00 84.62 72 GLU A CA 1
ATOM 509 C C . GLU A 1 72 ? 12.256 2.858 -5.376 1.00 84.62 72 GLU A C 1
ATOM 511 O O . GLU A 1 72 ? 13.327 3.463 -5.460 1.00 84.62 72 GLU A O 1
ATOM 516 N N . ILE A 1 73 ? 12.165 1.610 -4.909 1.00 85.38 73 ILE A N 1
ATOM 517 C CA . ILE A 1 73 ? 13.310 0.795 -4.482 1.00 85.38 73 ILE A CA 1
ATOM 518 C C . ILE A 1 73 ? 13.580 -0.309 -5.509 1.00 85.38 73 ILE A C 1
ATOM 520 O O . ILE A 1 73 ? 14.739 -0.592 -5.811 1.00 85.38 73 ILE A O 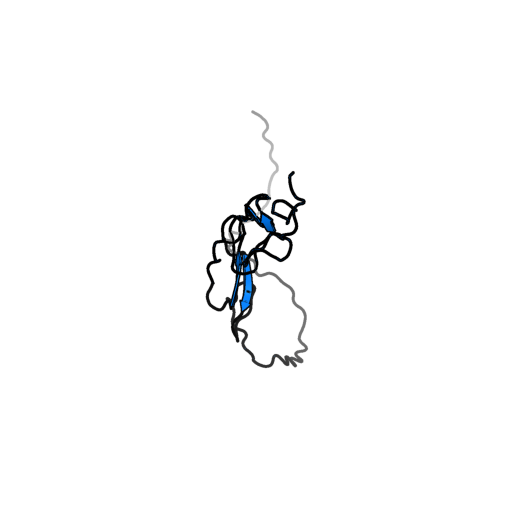1
ATOM 524 N N . GLU A 1 74 ? 12.529 -0.956 -6.017 1.00 86.31 74 GLU A N 1
ATOM 525 C CA . GLU A 1 74 ? 12.650 -2.196 -6.787 1.00 86.31 74 GLU A CA 1
ATOM 526 C C . GLU A 1 74 ? 11.381 -2.479 -7.597 1.00 86.31 74 GLU A C 1
ATOM 528 O O . GLU A 1 74 ? 10.282 -2.391 -7.058 1.00 86.31 74 GLU A O 1
ATOM 533 N N . CYS A 1 75 ? 11.515 -2.926 -8.846 1.00 91.75 75 CYS A N 1
ATOM 534 C CA . CYS A 1 75 ? 10.397 -3.518 -9.575 1.00 91.75 75 CYS A CA 1
ATOM 535 C C . CYS A 1 75 ? 10.237 -4.993 -9.202 1.00 91.75 75 CYS A C 1
ATOM 537 O O . CYS A 1 75 ? 11.142 -5.800 -9.410 1.00 91.75 75 CYS A O 1
ATOM 539 N N . THR A 1 76 ? 9.070 -5.364 -8.670 1.00 89.12 76 THR A N 1
ATOM 540 C CA . THR A 1 76 ? 8.811 -6.735 -8.194 1.00 89.12 76 THR A CA 1
ATOM 541 C C . THR A 1 76 ? 8.355 -7.677 -9.308 1.00 89.12 76 THR A C 1
ATOM 543 O O . THR A 1 76 ? 8.322 -8.895 -9.129 1.00 89.12 76 THR A O 1
ATOM 546 N N . GLY A 1 77 ? 8.079 -7.135 -10.496 1.00 88.69 77 GLY A N 1
ATOM 547 C CA . GLY A 1 77 ? 7.877 -7.906 -11.716 1.00 88.69 77 GLY A CA 1
ATOM 548 C C . GLY A 1 77 ? 8.112 -7.070 -12.968 1.00 88.69 77 GLY A C 1
ATOM 549 O O . GLY A 1 77 ? 7.791 -5.880 -12.997 1.00 88.69 77 GLY A O 1
ATOM 550 N N . CYS A 1 78 ? 8.656 -7.710 -14.003 1.00 91.81 78 CYS A N 1
ATOM 551 C CA . CYS A 1 78 ? 8.847 -7.116 -15.321 1.00 91.81 78 CYS A CA 1
ATOM 552 C C . CYS A 1 78 ? 7.820 -7.647 -16.316 1.00 91.81 78 CYS A C 1
ATOM 554 O O . CYS A 1 78 ? 7.446 -8.819 -16.288 1.00 91.81 78 CYS A O 1
ATOM 556 N N . SER A 1 79 ? 7.398 -6.770 -17.221 1.00 91.81 79 SER A N 1
ATOM 557 C CA . SER A 1 79 ? 6.601 -7.127 -18.391 1.00 91.81 79 SER A CA 1
ATOM 558 C C . SER A 1 79 ? 7.391 -8.070 -19.301 1.00 91.81 79 SER A C 1
ATOM 560 O O . SER A 1 79 ? 8.623 -8.047 -19.313 1.00 91.81 79 SER A O 1
ATOM 562 N N . ASP A 1 80 ? 6.689 -8.871 -20.104 1.00 90.50 80 ASP A N 1
ATOM 563 C CA . ASP A 1 80 ? 7.319 -9.833 -21.009 1.00 90.50 80 ASP A CA 1
ATOM 564 C C . ASP A 1 80 ? 8.412 -9.186 -21.873 1.00 90.50 80 ASP A C 1
ATOM 566 O O . ASP A 1 80 ? 8.209 -8.152 -22.515 1.00 90.50 80 ASP A O 1
ATOM 570 N N . GLY A 1 81 ? 9.585 -9.820 -21.893 1.00 89.75 81 GLY A N 1
ATOM 571 C CA . GLY A 1 81 ? 10.746 -9.331 -22.635 1.00 89.75 81 GLY A CA 1
ATOM 572 C C . GLY A 1 81 ? 11.590 -8.287 -21.903 1.00 89.75 81 GLY A C 1
ATOM 573 O O . GLY A 1 81 ? 12.574 -7.841 -22.487 1.00 89.75 81 GLY A O 1
ATOM 574 N N . TRP A 1 82 ? 11.279 -7.942 -20.649 1.00 91.56 82 TRP A N 1
ATOM 575 C CA . TRP A 1 82 ? 12.075 -7.034 -19.813 1.00 91.56 82 TRP A CA 1
ATOM 576 C C . TRP A 1 82 ? 12.682 -7.740 -18.600 1.00 91.56 82 TRP A C 1
ATOM 578 O O . TRP A 1 82 ? 12.108 -8.678 -18.050 1.00 91.56 82 TRP A O 1
ATOM 588 N N . VAL A 1 83 ? 13.878 -7.305 -18.211 1.00 90.94 83 VAL A N 1
ATOM 589 C CA . VAL A 1 83 ? 14.681 -7.836 -17.102 1.00 90.94 83 VAL A CA 1
ATOM 590 C C . VAL A 1 83 ? 15.473 -6.712 -16.432 1.00 90.94 83 VAL A C 1
ATOM 592 O O . VAL A 1 83 ? 15.567 -5.603 -16.952 1.00 90.94 83 VAL A O 1
ATOM 595 N N . GLY A 1 84 ? 16.087 -7.029 -15.292 1.00 86.06 84 GLY A N 1
ATOM 596 C CA . GLY A 1 84 ? 16.785 -6.064 -14.442 1.00 86.06 84 GLY A CA 1
ATOM 597 C C . GLY A 1 84 ? 15.935 -5.683 -13.233 1.00 86.06 84 GLY A C 1
ATOM 598 O O . GLY A 1 84 ? 14.732 -5.928 -13.213 1.00 86.06 84 GLY A O 1
ATOM 599 N N . SER A 1 85 ? 16.556 -5.094 -12.211 1.00 85.56 85 SER A N 1
ATOM 600 C CA . SER A 1 85 ? 15.863 -4.692 -10.974 1.00 85.56 85 SER A CA 1
ATOM 601 C C . SER A 1 85 ? 14.857 -3.556 -11.177 1.00 85.56 85 SER A C 1
ATOM 603 O O . SER A 1 85 ? 14.002 -3.339 -10.327 1.00 85.56 85 SER A O 1
ATOM 605 N N . LEU A 1 86 ? 14.980 -2.830 -12.290 1.00 87.62 86 LEU A N 1
ATOM 606 C CA . LEU A 1 86 ? 14.086 -1.746 -12.703 1.00 87.62 86 LEU A CA 1
ATOM 607 C C . LEU A 1 86 ? 13.465 -2.009 -14.083 1.00 87.62 86 LEU A C 1
ATOM 609 O O . LEU A 1 86 ? 12.944 -1.094 -14.705 1.00 87.62 86 LEU A O 1
ATOM 613 N N . CYS A 1 87 ? 13.553 -3.248 -14.584 1.00 90.81 87 CYS A N 1
ATOM 614 C CA . CYS A 1 87 ? 13.031 -3.622 -15.901 1.00 90.81 87 CYS A CA 1
ATOM 615 C C . CYS A 1 87 ? 13.507 -2.692 -17.036 1.00 90.81 87 CYS A C 1
ATOM 617 O O . CYS A 1 87 ? 12.765 -2.411 -17.969 1.00 90.81 87 CYS A O 1
ATOM 619 N N . ASP A 1 88 ? 14.752 -2.220 -16.957 1.00 90.06 88 ASP A N 1
ATOM 620 C CA . ASP A 1 88 ? 15.363 -1.244 -17.865 1.00 90.06 88 ASP A CA 1
ATOM 621 C C . ASP A 1 88 ? 16.110 -1.901 -19.038 1.00 90.06 88 ASP A C 1
ATOM 623 O O . ASP A 1 88 ? 16.578 -1.229 -19.960 1.00 90.06 88 ASP A O 1
ATOM 627 N N . SER A 1 89 ? 16.214 -3.231 -19.021 1.00 89.62 89 SER A N 1
ATOM 628 C CA . SER A 1 89 ? 16.916 -4.027 -20.021 1.00 89.62 89 SER A CA 1
ATOM 629 C C . SER A 1 89 ? 15.969 -5.005 -20.705 1.00 89.62 89 SER A C 1
ATOM 631 O O . SER A 1 89 ? 15.130 -5.632 -20.063 1.00 89.62 89 SER A O 1
ATOM 633 N N . THR A 1 90 ? 16.126 -5.203 -22.012 1.00 90.88 90 THR A N 1
ATOM 634 C CA . THR A 1 90 ? 15.347 -6.215 -22.735 1.00 90.88 90 THR A CA 1
ATOM 635 C C . THR A 1 90 ? 16.030 -7.577 -22.670 1.00 90.88 90 THR A C 1
ATOM 637 O O . THR A 1 90 ? 17.242 -7.703 -22.850 1.00 90.88 90 THR A O 1
ATOM 640 N N . SER A 1 91 ? 15.244 -8.624 -22.431 1.00 82.56 91 SER A N 1
ATOM 641 C CA . SER A 1 91 ? 15.681 -10.000 -22.619 1.00 82.56 91 SER A CA 1
ATOM 642 C C . SER A 1 91 ? 15.579 -10.326 -24.100 1.00 82.56 91 SER A C 1
ATOM 644 O O . SER A 1 91 ? 14.509 -10.657 -24.616 1.00 82.56 91 SER A O 1
ATOM 646 N N . THR A 1 92 ? 16.694 -10.229 -24.820 1.00 75.81 92 THR A N 1
ATOM 647 C CA . THR A 1 92 ? 16.786 -10.859 -26.132 1.00 75.81 92 THR A CA 1
ATOM 648 C C . THR A 1 92 ? 16.724 -12.366 -25.912 1.00 75.81 92 THR A C 1
ATOM 650 O O . THR A 1 92 ? 17.731 -13.026 -25.675 1.00 75.81 92 THR A O 1
ATOM 653 N N . THR A 1 93 ? 15.520 -12.938 -25.992 1.00 54.78 93 THR A N 1
ATOM 654 C CA . THR A 1 93 ? 15.345 -14.384 -26.160 1.00 54.78 93 THR A CA 1
ATOM 655 C C . THR A 1 93 ? 15.839 -14.753 -27.560 1.00 54.78 93 THR A C 1
ATOM 657 O O . THR A 1 93 ? 15.073 -15.019 -28.480 1.00 54.78 93 THR A O 1
ATOM 660 N N . ALA A 1 94 ? 17.154 -14.732 -27.740 1.00 50.62 94 ALA A N 1
ATOM 661 C CA . ALA A 1 94 ? 17.818 -15.761 -28.496 1.00 50.62 94 ALA A CA 1
ATOM 662 C C . ALA A 1 94 ? 18.205 -16.816 -27.465 1.00 50.62 94 ALA A C 1
ATOM 664 O O . ALA A 1 94 ? 18.790 -16.508 -26.433 1.00 50.62 94 ALA A O 1
ATOM 665 N N . THR A 1 95 ? 17.841 -18.058 -27.734 1.00 49.69 95 THR A N 1
ATOM 666 C CA . THR A 1 95 ? 18.457 -19.250 -27.170 1.00 49.69 95 THR A CA 1
ATOM 667 C C . THR A 1 95 ? 19.961 -19.043 -26.957 1.00 49.69 95 THR A C 1
ATOM 669 O O . THR A 1 95 ? 20.750 -19.301 -27.860 1.00 49.69 95 THR A O 1
ATOM 672 N N . SER A 1 96 ? 20.392 -18.653 -25.758 1.00 51.44 96 SER A N 1
ATOM 673 C CA . SER A 1 96 ? 21.781 -18.838 -25.333 1.00 51.44 96 SER A CA 1
ATOM 674 C C . SER A 1 96 ? 21.951 -20.292 -24.906 1.00 51.44 96 SER A C 1
ATOM 676 O O . SER A 1 96 ? 22.287 -20.611 -23.772 1.00 51.44 96 SER A O 1
ATOM 678 N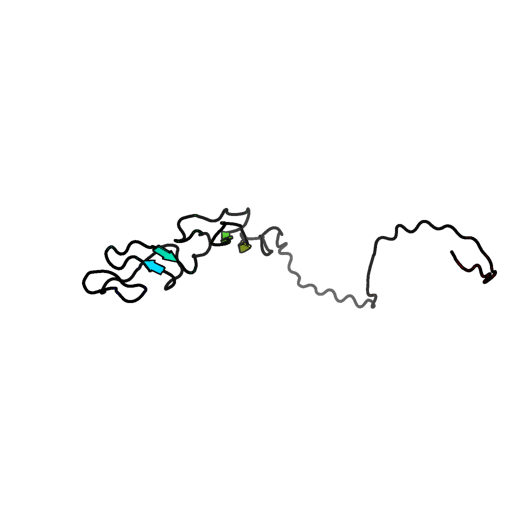 N . SER A 1 97 ? 21.725 -21.206 -25.853 1.00 50.38 97 SER A N 1
ATOM 679 C CA . SER A 1 97 ? 22.608 -22.358 -25.972 1.00 50.38 97 SER A CA 1
ATOM 680 C C . SER A 1 97 ? 23.913 -21.813 -26.537 1.00 50.38 97 SER A C 1
ATOM 682 O O . SER A 1 97 ? 24.181 -21.936 -27.728 1.00 50.38 97 SER A O 1
ATOM 684 N N . SER A 1 98 ? 24.705 -21.159 -25.690 1.00 55.22 98 SER A N 1
ATOM 685 C CA . SER A 1 98 ? 26.097 -20.861 -25.999 1.00 55.22 98 SER A CA 1
ATOM 686 C C . SER A 1 98 ? 26.860 -22.179 -25.925 1.00 55.22 98 SER A C 1
ATOM 688 O O . SER A 1 98 ? 27.539 -22.483 -24.949 1.00 55.22 98 SER A O 1
ATOM 690 N N . ALA A 1 99 ? 26.710 -23.001 -26.961 1.00 52.28 99 ALA A N 1
ATOM 691 C CA . ALA A 1 99 ? 27.744 -23.937 -27.352 1.00 52.28 99 ALA A CA 1
ATOM 692 C C . ALA A 1 99 ? 28.827 -23.144 -28.096 1.00 52.28 99 ALA A C 1
ATOM 694 O O . ALA A 1 99 ? 29.074 -23.377 -29.273 1.00 52.28 99 ALA A O 1
ATOM 695 N N . ASP A 1 100 ? 29.474 -22.216 -27.394 1.00 53.19 100 ASP A N 1
ATOM 696 C CA . ASP A 1 100 ? 30.739 -21.655 -27.844 1.00 53.19 100 ASP A CA 1
ATOM 697 C C . ASP A 1 100 ? 31.826 -22.556 -27.271 1.00 53.19 100 ASP A C 1
ATOM 699 O O . ASP A 1 100 ? 32.344 -22.369 -26.170 1.00 53.19 100 ASP A O 1
ATOM 703 N N . THR A 1 101 ? 32.134 -23.612 -28.023 1.00 53.12 101 THR A N 1
ATOM 704 C CA . THR A 1 101 ? 33.421 -24.291 -27.876 1.00 53.12 101 THR A CA 1
ATOM 705 C C . THR A 1 101 ? 34.462 -23.409 -28.551 1.00 53.12 101 THR A C 1
ATOM 707 O O . THR A 1 101 ? 34.906 -23.723 -29.648 1.00 53.12 101 THR A O 1
ATOM 710 N N . ASP A 1 102 ? 34.832 -22.299 -27.911 1.00 54.69 102 ASP A N 1
ATOM 711 C CA . ASP A 1 102 ? 36.042 -21.569 -28.275 1.00 54.69 102 ASP A CA 1
ATOM 712 C C . ASP A 1 102 ? 37.108 -21.823 -27.208 1.00 54.69 102 ASP A C 1
ATOM 714 O O . ASP A 1 102 ? 37.154 -21.244 -26.120 1.00 54.69 102 ASP A O 1
ATOM 718 N N . ALA A 1 103 ? 37.963 -22.789 -27.532 1.00 56.22 103 ALA A N 1
ATOM 719 C CA . ALA A 1 103 ? 39.246 -22.972 -26.892 1.00 56.22 103 ALA A CA 1
ATOM 720 C C . ALA A 1 103 ? 40.145 -21.794 -27.296 1.00 56.22 103 ALA A C 1
ATOM 722 O O . ALA A 1 103 ? 40.573 -21.719 -28.444 1.00 56.22 103 ALA A O 1
ATOM 723 N N . GLY A 1 104 ? 40.458 -20.881 -26.371 1.00 51.62 104 GLY A N 1
ATOM 724 C CA . GLY A 1 104 ? 41.245 -19.711 -26.765 1.00 51.62 104 GLY A CA 1
ATOM 725 C C . GLY A 1 104 ? 41.705 -18.762 -25.666 1.00 51.62 104 GLY A C 1
ATOM 726 O O . GLY A 1 104 ? 41.394 -17.584 -25.712 1.00 51.62 104 GLY A O 1
ATOM 727 N N . THR A 1 105 ? 42.516 -19.274 -24.738 1.00 53.19 105 THR A N 1
ATOM 728 C CA . THR A 1 105 ? 43.603 -18.565 -24.023 1.00 53.19 105 THR A CA 1
ATOM 729 C C . THR A 1 105 ? 43.286 -17.326 -23.165 1.00 53.19 105 THR A C 1
ATOM 731 O O . THR A 1 105 ? 43.033 -16.231 -23.650 1.00 53.19 105 THR A O 1
ATOM 734 N N . ASN A 1 106 ? 43.477 -17.521 -21.855 1.00 56.19 106 ASN A N 1
ATOM 735 C CA . ASN A 1 106 ? 43.823 -16.551 -20.809 1.00 56.19 106 ASN A CA 1
ATOM 736 C C . ASN A 1 106 ? 44.278 -15.164 -21.300 1.00 56.19 106 ASN A C 1
ATOM 738 O O . ASN A 1 106 ? 45.346 -15.073 -21.899 1.00 56.19 106 ASN A O 1
ATOM 742 N N . THR A 1 107 ? 43.591 -14.089 -20.902 1.00 46.09 107 THR A N 1
ATOM 743 C CA . THR A 1 107 ? 44.226 -12.824 -20.472 1.00 46.09 107 THR A CA 1
ATOM 744 C C . THR A 1 107 ? 43.226 -12.013 -19.640 1.00 46.09 107 THR A C 1
ATOM 746 O O . THR A 1 107 ? 42.179 -11.595 -20.121 1.00 46.09 107 THR A O 1
ATOM 749 N N . ALA A 1 108 ? 43.564 -11.804 -18.373 1.00 54.41 108 ALA A N 1
ATOM 750 C CA . ALA A 1 108 ? 42.935 -10.858 -17.454 1.00 54.41 108 ALA A CA 1
ATOM 751 C C . ALA A 1 108 ? 43.779 -9.548 -17.428 1.00 54.41 108 ALA A C 1
ATOM 753 O O . ALA A 1 108 ? 44.884 -9.548 -17.969 1.00 54.41 108 ALA A O 1
ATOM 754 N N . PRO A 1 109 ? 43.401 -8.486 -16.692 1.00 54.84 109 PRO A N 1
ATOM 755 C CA . PRO A 1 109 ? 42.332 -7.520 -16.983 1.00 54.84 109 PRO A CA 1
ATOM 756 C C . PRO A 1 109 ? 42.841 -6.047 -16.996 1.00 54.84 109 PRO A C 1
ATOM 758 O O . PRO A 1 109 ? 44.034 -5.785 -16.891 1.00 54.84 109 PRO A O 1
ATOM 761 N N . HIS A 1 110 ? 41.890 -5.099 -17.033 1.00 44.41 110 HIS A N 1
ATOM 762 C CA . HIS A 1 110 ? 41.986 -3.663 -16.690 1.00 44.41 110 HIS A CA 1
ATOM 763 C C . HIS A 1 110 ? 42.427 -2.680 -17.792 1.00 44.41 110 HIS A C 1
ATOM 765 O O . HIS A 1 110 ? 43.606 -2.437 -18.020 1.00 44.41 110 HIS A O 1
ATOM 771 N N . GLN A 1 111 ? 41.444 -1.999 -18.391 1.00 42.69 111 GLN A N 1
ATOM 772 C CA . GLN A 1 111 ? 41.637 -0.756 -19.144 1.00 42.69 111 GLN A CA 1
ATOM 773 C C . GLN A 1 111 ? 41.320 0.432 -18.222 1.00 42.69 111 GLN A C 1
ATOM 775 O O . GLN A 1 111 ? 40.172 0.854 -18.101 1.00 42.69 111 GLN A O 1
ATOM 780 N N . HIS A 1 112 ? 42.342 0.949 -17.536 1.00 41.47 112 HIS A N 1
ATOM 781 C CA . HIS A 1 112 ? 42.300 2.279 -16.930 1.00 41.47 112 HIS A CA 1
ATOM 782 C C . HIS A 1 112 ? 42.782 3.269 -17.994 1.00 41.47 112 HIS A C 1
ATOM 784 O O . HIS A 1 112 ? 43.901 3.163 -18.490 1.00 41.47 112 HIS A O 1
ATOM 790 N N . SER A 1 113 ? 41.903 4.199 -18.355 1.00 45.66 113 SER A N 1
ATOM 791 C CA . SER A 1 113 ? 42.136 5.300 -19.287 1.00 45.66 113 SER A CA 1
ATOM 792 C C . SER A 1 113 ? 43.401 6.093 -18.917 1.00 45.66 113 SER A C 1
ATOM 794 O O . SER A 1 113 ? 43.426 6.830 -17.932 1.00 45.66 113 SER A O 1
ATOM 796 N N . THR A 1 114 ? 44.479 5.911 -19.682 1.00 47.56 114 THR A N 1
ATOM 797 C CA . THR A 1 114 ? 45.749 6.623 -19.513 1.00 47.56 114 THR A CA 1
ATOM 798 C C . THR A 1 114 ? 45.715 7.946 -20.266 1.00 47.56 114 THR A C 1
ATOM 800 O O . THR A 1 114 ? 45.857 7.973 -21.488 1.00 47.56 114 THR A O 1
ATOM 803 N N . SER A 1 115 ? 45.616 9.051 -19.533 1.00 51.59 115 SER A N 1
ATOM 804 C CA . SER A 1 115 ? 46.027 10.368 -20.022 1.00 51.59 115 SER A CA 1
ATOM 805 C C 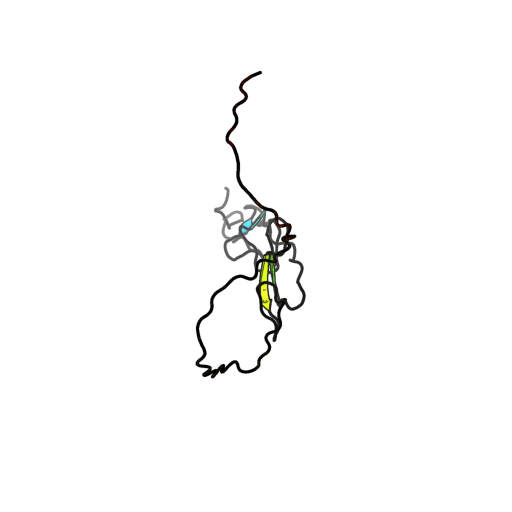. SER A 1 115 ? 47.279 10.786 -19.250 1.00 51.59 115 SER A C 1
ATOM 807 O O . SER A 1 115 ? 47.227 11.579 -18.315 1.00 51.59 115 SER A O 1
ATOM 809 N N . PHE A 1 116 ? 48.411 10.163 -19.589 1.00 51.41 116 PHE A N 1
ATOM 810 C CA . PHE A 1 116 ? 49.728 10.537 -19.080 1.00 51.41 116 PHE A CA 1
ATOM 811 C C . PHE A 1 116 ? 50.556 11.105 -20.226 1.00 51.41 116 PHE A C 1
ATOM 813 O O . PHE A 1 116 ? 50.993 10.402 -21.135 1.00 51.41 116 PHE A O 1
ATOM 820 N N . ILE A 1 117 ? 50.724 12.420 -20.162 1.00 61.28 117 ILE A N 1
ATOM 821 C CA . ILE A 1 117 ? 51.575 13.226 -21.025 1.00 61.28 117 ILE A CA 1
ATOM 822 C C . ILE A 1 117 ? 53.029 12.841 -20.734 1.00 61.28 117 ILE A C 1
ATOM 824 O O . ILE A 1 117 ? 53.515 12.983 -19.613 1.00 61.28 117 ILE A O 1
ATOM 828 N N . ALA A 1 118 ? 53.713 12.329 -21.752 1.00 52.44 118 ALA A N 1
ATOM 829 C CA . ALA A 1 118 ? 55.130 12.012 -21.710 1.00 52.44 118 ALA A CA 1
ATOM 830 C C . ALA A 1 118 ? 55.970 13.293 -21.811 1.00 52.44 118 ALA A C 1
ATOM 832 O O . ALA A 1 118 ? 55.866 14.004 -22.806 1.00 52.44 118 ALA A O 1
ATOM 833 N N . LEU A 1 119 ? 56.870 13.537 -20.855 1.00 54.25 119 LEU A N 1
ATOM 834 C CA . LEU A 1 119 ? 58.071 14.336 -21.104 1.00 54.25 119 LEU A CA 1
ATOM 835 C C . LEU A 1 119 ? 59.278 13.691 -20.409 1.00 54.25 119 LEU A C 1
ATOM 837 O O . LEU A 1 119 ? 59.365 13.600 -19.188 1.00 54.25 119 LEU A O 1
ATOM 841 N N . TRP A 1 120 ? 60.183 13.196 -21.247 1.00 52.56 120 TRP A N 1
ATOM 842 C CA . TRP A 1 120 ? 61.503 12.669 -20.926 1.00 52.56 120 TRP A CA 1
ATOM 843 C C . TRP A 1 120 ? 62.481 13.802 -20.577 1.00 52.56 120 TRP A C 1
ATOM 845 O O . TRP A 1 120 ? 62.376 14.858 -21.191 1.00 52.56 120 TRP A O 1
ATOM 855 N N . LEU A 1 121 ? 63.436 13.550 -19.664 1.00 48.25 121 LEU A N 1
ATOM 856 C CA . LEU A 1 121 ? 64.837 14.048 -19.589 1.00 48.25 121 LEU A CA 1
ATOM 857 C C . LEU A 1 121 ? 65.357 13.783 -18.152 1.00 48.25 121 LEU A C 1
ATOM 859 O O . LEU A 1 121 ? 64.902 14.394 -17.197 1.00 48.25 121 LEU A O 1
ATOM 863 N N . SER A 1 122 ? 66.113 12.709 -17.917 1.00 51.94 122 SER A N 1
ATOM 864 C CA . SER A 1 122 ? 67.587 12.667 -17.957 1.00 51.94 122 SER A CA 1
ATOM 865 C C . SER A 1 122 ? 68.292 13.220 -16.703 1.00 51.94 122 SER A C 1
ATOM 867 O O . SER A 1 122 ? 68.357 14.421 -16.495 1.00 51.94 122 SER A O 1
ATOM 869 N N . VAL A 1 123 ? 68.970 12.293 -16.007 1.00 52.41 123 VAL A N 1
ATOM 870 C CA . VAL A 1 123 ? 70.317 12.442 -15.411 1.00 52.41 123 VAL A CA 1
ATOM 871 C C . VAL A 1 123 ? 70.444 13.107 -14.023 1.00 52.41 123 VAL A C 1
ATOM 873 O O . VAL A 1 123 ? 70.353 14.312 -13.863 1.00 52.41 123 VAL A O 1
ATOM 876 N N . VAL A 1 124 ? 70.769 12.245 -13.046 1.00 51.09 124 VAL A N 1
ATOM 877 C CA . VAL A 1 124 ? 71.852 12.342 -12.037 1.00 51.09 124 VAL A CA 1
ATOM 878 C C . VAL A 1 124 ? 72.078 13.684 -11.315 1.00 51.09 124 VAL A C 1
ATOM 880 O O . VAL A 1 124 ? 72.575 14.633 -11.907 1.00 51.09 124 VAL A O 1
ATOM 883 N N . GLY A 1 125 ? 71.975 13.666 -9.976 1.00 42.78 125 GLY A N 1
ATOM 884 C CA . GLY A 1 125 ? 72.922 14.407 -9.125 1.00 42.78 125 GLY A CA 1
ATOM 885 C C . GLY A 1 125 ? 72.361 15.099 -7.876 1.00 42.78 125 GLY A C 1
ATOM 886 O O . GLY A 1 125 ? 71.556 16.009 -7.992 1.00 42.78 125 GLY A O 1
ATOM 887 N N . ALA A 1 126 ? 72.910 14.712 -6.713 1.00 46.53 126 ALA A N 1
ATOM 888 C CA . ALA A 1 126 ? 73.027 15.472 -5.453 1.00 46.53 126 ALA A CA 1
ATOM 889 C C . ALA A 1 126 ? 71.708 15.914 -4.772 1.00 46.53 126 ALA A C 1
ATOM 891 O O . ALA A 1 126 ? 71.043 16.847 -5.191 1.00 46.53 126 ALA A O 1
ATOM 892 N N . PHE A 1 127 ? 71.262 15.318 -3.660 1.00 47.22 127 PHE A N 1
ATOM 893 C CA . PHE A 1 127 ? 71.924 15.360 -2.345 1.00 47.22 127 PHE A CA 1
ATOM 894 C C . PHE A 1 127 ? 72.786 16.616 -2.142 1.00 47.22 127 PHE A C 1
ATOM 896 O O . PHE A 1 127 ? 74.012 16.553 -2.129 1.00 47.22 127 PHE A O 1
ATOM 903 N N . MET A 1 128 ? 72.135 17.765 -1.950 1.00 43.44 128 MET A N 1
ATOM 904 C CA . MET A 1 128 ? 72.764 18.900 -1.285 1.00 43.44 128 MET A CA 1
ATOM 905 C C . MET A 1 128 ? 71.797 19.545 -0.286 1.00 43.44 128 MET A C 1
ATOM 907 O O . MET A 1 128 ? 70.747 20.078 -0.622 1.00 43.44 128 MET A O 1
ATOM 911 N N . LEU A 1 129 ? 72.194 19.388 0.973 1.00 47.19 129 LEU A N 1
ATOM 912 C CA . LEU A 1 129 ? 71.792 20.074 2.196 1.00 47.19 129 LEU A CA 1
ATOM 913 C C . LEU A 1 129 ? 71.432 21.560 2.004 1.00 47.19 129 LEU A C 1
ATOM 915 O O . LEU A 1 129 ? 72.222 22.257 1.386 1.00 47.19 129 LEU A O 1
ATOM 919 N N . ILE A 1 130 ? 70.355 22.023 2.660 1.00 50.41 130 ILE A N 1
ATOM 920 C CA . ILE A 1 130 ? 70.175 23.301 3.410 1.00 50.41 130 ILE A CA 1
ATOM 921 C C . ILE A 1 130 ? 68.855 23.109 4.212 1.00 50.41 130 ILE A C 1
ATOM 923 O O . ILE A 1 130 ? 67.796 22.999 3.611 1.00 50.41 130 ILE A O 1
ATOM 927 N N . ARG A 1 131 ? 68.820 22.709 5.496 1.00 42.19 131 ARG A N 1
ATOM 928 C CA . ARG A 1 131 ? 69.005 23.467 6.761 1.00 42.19 131 ARG A CA 1
ATOM 929 C C . ARG A 1 131 ? 68.191 24.778 6.878 1.00 42.19 131 ARG A C 1
ATOM 931 O O . ARG A 1 131 ? 68.558 25.765 6.269 1.00 42.19 131 ARG A O 1
ATOM 938 N N . MET A 1 132 ? 67.197 24.741 7.783 1.00 45.22 132 MET A N 1
ATOM 939 C CA . MET A 1 132 ? 66.709 25.794 8.708 1.00 45.22 132 MET A CA 1
ATOM 940 C C . MET A 1 132 ? 66.340 27.185 8.159 1.00 45.22 132 MET A C 1
ATOM 942 O O . MET A 1 132 ? 67.223 27.971 7.835 1.00 45.22 132 MET A O 1
ATOM 946 N N . ASN A 1 133 ? 65.056 27.543 8.283 1.00 45.59 133 ASN A N 1
ATOM 947 C CA . ASN A 1 133 ? 64.591 28.576 9.225 1.00 45.59 133 ASN A CA 1
ATOM 948 C C . ASN A 1 133 ? 63.093 28.413 9.505 1.00 45.59 133 ASN A C 1
ATOM 950 O O . ASN A 1 133 ? 62.325 28.374 8.521 1.00 45.59 133 ASN A O 1
#

pLDDT: mean 78.99, std 19.85, range [41.47, 97.12]